Protein AF-A0A023UHW8-F1 (afdb_monomer_lite)

Radius of gyration: 14.94 Å; chains: 1; bounding box: 32×22×39 Å

InterPro domains:
  IPR006103 Glycoside hydrolase family 2, catalytic domain [PF02836] (1-75)
  IPR017853 Glycoside hydrolase superfamily [SSF51445] (1-75)
  IPR050347 Bacterial Beta-galactosidase [PTHR46323] (1-75)

Organism: NCBI:txid227322

Foldseek 3Di:
DEPPADADDPVVLVVCLVVVAAYAHHFPDDQPVQCPVDPNPRGPPPPPPVCVVVVVVRVCVRCVVRVVRPSYPHD

Sequence (75 aa):
VRTCHYPNQTLWYELCDEYGIYLIDEVNLETHGTCHVGAGEQTLPGDHKQWLPPVLDRAASMLERDKNHPSIIIW

Structure (mmCIF, N/CA/C/O backbone):
data_AF-A0A023UHW8-F1
#
_entry.id   AF-A0A023UHW8-F1
#
loop_
_atom_site.group_PDB
_atom_site.id
_atom_site.type_symbol
_atom_site.label_atom_id
_atom_site.label_alt_id
_atom_site.label_comp_id
_atom_site.label_asym_id
_atom_site.label_entity_id
_atom_site.label_seq_id
_atom_site.pdbx_PDB_ins_code
_atom_site.Cartn_x
_atom_site.Cartn_y
_atom_site.Cartn_z
_atom_site.occupancy
_atom_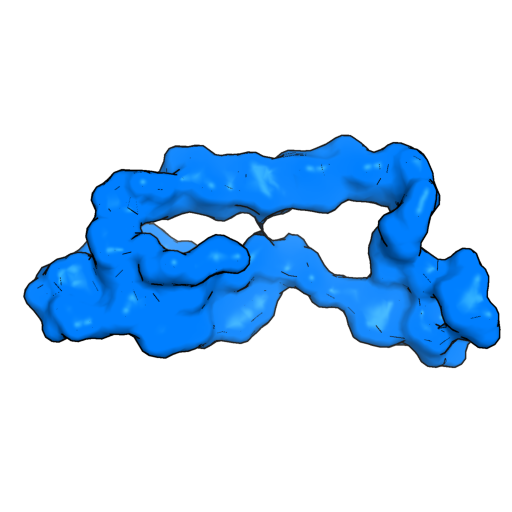site.B_iso_or_equiv
_atom_site.auth_seq_id
_atom_site.auth_comp_id
_atom_site.auth_asym_id
_atom_site.auth_atom_id
_atom_site.pdbx_PDB_model_num
ATOM 1 N N . VAL A 1 1 ? -12.182 -7.521 4.131 1.00 97.50 1 VAL A N 1
ATOM 2 C CA . VAL A 1 1 ? -12.402 -6.983 2.769 1.00 97.50 1 VAL A CA 1
ATOM 3 C C . VAL A 1 1 ? -11.049 -6.775 2.105 1.00 97.50 1 VAL A C 1
ATOM 5 O O . VAL A 1 1 ? -10.071 -6.611 2.818 1.00 97.50 1 VAL A O 1
ATOM 8 N N . ARG A 1 2 ? -10.974 -6.833 0.774 1.00 98.69 2 ARG A N 1
ATOM 9 C CA . ARG A 1 2 ? -9.778 -6.508 -0.013 1.00 98.69 2 ARG A CA 1
ATOM 10 C C . ARG A 1 2 ? -10.148 -5.404 -0.996 1.00 98.69 2 ARG A C 1
ATOM 12 O O . ARG A 1 2 ? -11.153 -5.562 -1.688 1.00 98.69 2 ARG A O 1
ATOM 19 N N . THR A 1 3 ? -9.383 -4.321 -1.052 1.00 98.44 3 THR A N 1
ATOM 20 C CA . THR A 1 3 ? -9.612 -3.207 -1.989 1.00 98.44 3 THR A CA 1
ATOM 21 C C . THR A 1 3 ? -9.099 -3.563 -3.391 1.00 98.44 3 THR A C 1
ATOM 23 O O . THR A 1 3 ? -8.159 -2.987 -3.916 1.00 98.44 3 THR A O 1
ATOM 26 N N . CYS A 1 4 ? -9.707 -4.573 -4.023 1.00 95.69 4 CYS A N 1
ATOM 27 C CA . CYS A 1 4 ? -9.318 -5.011 -5.365 1.00 95.69 4 CYS A CA 1
ATOM 28 C C . CYS A 1 4 ? -9.620 -3.923 -6.421 1.00 95.69 4 CYS A C 1
ATOM 30 O O . CYS A 1 4 ? -10.777 -3.530 -6.571 1.00 95.69 4 CYS A O 1
ATOM 32 N N . HIS A 1 5 ? -8.661 -3.418 -7.199 1.00 97.19 5 HIS A N 1
ATOM 33 C CA . HIS A 1 5 ? -7.196 -3.608 -7.153 1.00 97.19 5 HIS A CA 1
ATOM 34 C C . HIS A 1 5 ? -6.495 -2.249 -6.984 1.00 97.19 5 HIS A C 1
ATOM 36 O O . HIS A 1 5 ? -5.580 -1.895 -7.727 1.00 97.19 5 HIS A O 1
ATOM 42 N N . TYR A 1 6 ? -7.039 -1.427 -6.083 1.00 98.50 6 TYR A N 1
ATOM 43 C CA . TYR A 1 6 ? -6.602 -0.064 -5.808 1.00 98.50 6 TYR A CA 1
ATOM 44 C C . TYR A 1 6 ? -7.230 0.473 -4.511 1.00 98.50 6 TYR A C 1
ATOM 46 O O . TYR A 1 6 ? -8.315 0.030 -4.125 1.00 98.50 6 TYR A O 1
ATOM 54 N N . PRO A 1 7 ? -6.634 1.508 -3.891 1.00 98.56 7 PRO A N 1
ATOM 55 C CA . PRO A 1 7 ? -7.165 2.082 -2.665 1.00 98.56 7 PRO A CA 1
ATOM 56 C C . PRO A 1 7 ? -8.521 2.768 -2.888 1.00 98.56 7 PRO A C 1
ATOM 58 O O . PRO A 1 7 ? -8.751 3.415 -3.915 1.00 98.56 7 PRO A O 1
ATOM 61 N N . ASN A 1 8 ? -9.407 2.686 -1.896 1.00 98.50 8 ASN A N 1
ATOM 62 C CA . ASN A 1 8 ? -10.734 3.308 -1.937 1.00 98.50 8 ASN A CA 1
ATOM 63 C C . ASN A 1 8 ? -10.717 4.752 -1.384 1.00 98.50 8 ASN A C 1
ATOM 65 O O . ASN A 1 8 ? -9.666 5.312 -1.056 1.00 98.50 8 ASN A O 1
ATOM 69 N N . GLN A 1 9 ? -11.896 5.383 -1.311 1.00 98.25 9 GLN A N 1
ATOM 70 C CA . GLN A 1 9 ? -12.095 6.665 -0.618 1.00 98.25 9 GLN A CA 1
ATOM 71 C C . GLN A 1 9 ? -11.789 6.517 0.884 1.00 98.25 9 GLN A C 1
ATOM 73 O O . GLN A 1 9 ? -12.191 5.518 1.470 1.00 98.25 9 GLN A O 1
ATOM 78 N N . THR A 1 10 ? -11.163 7.516 1.520 1.00 98.31 10 THR A N 1
ATOM 79 C CA . THR A 1 10 ? -10.748 7.471 2.943 1.00 98.31 10 THR A CA 1
ATOM 80 C C . THR A 1 10 ? -11.882 7.097 3.906 1.00 98.31 10 THR A C 1
ATOM 82 O O . THR A 1 10 ? -11.665 6.311 4.822 1.00 98.31 10 THR A O 1
ATOM 85 N N . LEU A 1 11 ? -13.117 7.535 3.629 1.00 98.62 11 LEU A N 1
ATOM 86 C CA . LEU A 1 11 ? -14.300 7.163 4.417 1.00 98.62 11 LEU A CA 1
ATOM 87 C C . LEU A 1 11 ? -14.487 5.637 4.535 1.00 98.62 11 LEU A C 1
ATOM 89 O O . LEU A 1 11 ? -14.966 5.146 5.549 1.00 98.62 11 LEU A O 1
ATOM 93 N N . TRP A 1 12 ? -14.096 4.861 3.522 1.00 98.69 12 TRP A N 1
ATOM 94 C CA . TRP A 1 12 ? -14.190 3.400 3.572 1.00 98.69 12 TRP A CA 1
ATOM 95 C C . TRP A 1 12 ? -13.348 2.797 4.706 1.00 98.69 12 TRP A C 1
ATOM 97 O O . TRP A 1 12 ? -13.785 1.855 5.365 1.00 98.69 12 TRP A O 1
ATOM 107 N N . TYR A 1 13 ? -12.163 3.355 4.941 1.00 98.75 13 TYR A N 1
ATOM 108 C CA . TYR A 1 13 ? -11.221 2.890 5.954 1.00 98.75 13 TYR A CA 1
ATOM 109 C C . TYR A 1 13 ? -11.690 3.278 7.356 1.00 98.75 13 TYR A C 1
ATOM 111 O O . TYR A 1 13 ? -11.700 2.436 8.248 1.00 98.75 13 TYR A O 1
ATOM 119 N N . GLU A 1 14 ? -12.199 4.504 7.514 1.00 98.81 14 GLU A N 1
ATOM 120 C CA . GLU A 1 14 ? -12.832 4.973 8.755 1.00 98.81 14 GLU A CA 1
ATOM 121 C C . GLU A 1 14 ? -14.003 4.069 9.167 1.00 98.81 14 GLU A C 1
ATOM 123 O O . GLU A 1 14 ? -14.112 3.666 10.324 1.00 98.81 14 GLU A O 1
ATOM 128 N N . LEU A 1 15 ? -14.847 3.673 8.208 1.00 98.88 15 LEU A N 1
ATOM 129 C CA . LEU A 1 15 ? -15.960 2.758 8.470 1.00 98.88 15 LEU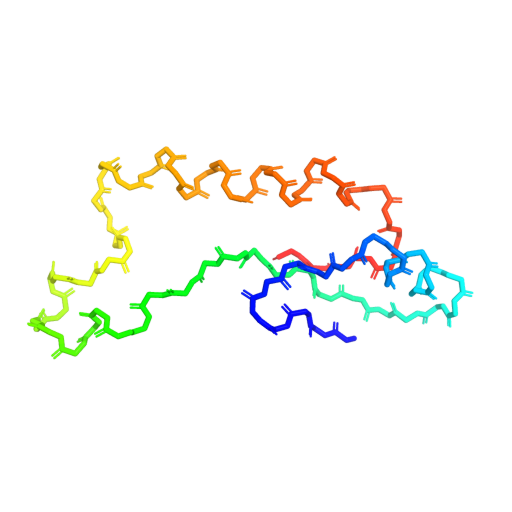 A CA 1
ATOM 130 C C . LEU A 1 15 ? -15.472 1.338 8.803 1.00 98.88 15 LEU A C 1
ATOM 132 O O . LEU A 1 15 ? -16.071 0.664 9.640 1.00 98.88 15 LEU A O 1
ATOM 136 N N . CYS A 1 16 ? -14.393 0.860 8.174 1.00 98.81 16 CYS A N 1
ATOM 137 C CA . CYS A 1 16 ? -13.809 -0.439 8.521 1.00 98.81 16 CYS A CA 1
ATOM 138 C C . CYS A 1 16 ? -13.242 -0.443 9.947 1.00 98.81 16 CYS A C 1
ATOM 140 O O . CYS A 1 16 ? -13.397 -1.446 10.649 1.00 98.81 16 CYS A O 1
ATOM 142 N N . ASP A 1 17 ? -12.642 0.666 10.384 1.00 98.81 17 ASP A N 1
ATOM 143 C CA . ASP A 1 17 ? -12.195 0.848 11.765 1.00 98.81 17 ASP A CA 1
ATOM 144 C C . ASP A 1 17 ? -13.380 0.851 12.741 1.00 98.81 17 ASP A C 1
ATOM 146 O O . ASP A 1 17 ? -13.345 0.142 13.747 1.00 98.81 17 ASP A O 1
ATOM 150 N N . GLU A 1 18 ? -14.446 1.602 12.435 1.00 98.75 18 GLU A N 1
ATOM 151 C CA . GLU A 1 18 ? -15.632 1.731 13.293 1.00 98.75 18 GLU A CA 1
ATOM 152 C C . GLU A 1 18 ? -16.375 0.399 13.465 1.00 98.75 18 GLU A C 1
ATOM 154 O O . GLU A 1 18 ? -16.751 0.024 14.578 1.00 98.75 18 GLU A O 1
ATOM 159 N N . TYR A 1 19 ? -16.570 -0.340 12.371 1.00 98.69 19 TYR A N 1
ATOM 160 C CA . TYR A 1 19 ? -17.352 -1.578 12.376 1.00 98.69 19 TYR A CA 1
ATOM 161 C C . TYR A 1 19 ? -16.523 -2.845 12.613 1.00 98.69 19 TYR A C 1
ATOM 163 O O . TYR A 1 19 ? -17.089 -3.940 12.657 1.00 98.69 19 TYR A O 1
ATOM 171 N N . GLY A 1 20 ? -15.203 -2.729 12.779 1.00 98.69 20 GLY A N 1
ATOM 172 C CA . GLY A 1 20 ? -14.328 -3.866 13.068 1.00 98.69 20 GLY A CA 1
ATOM 173 C C . GLY A 1 20 ? -14.198 -4.844 11.898 1.00 98.69 20 GLY A C 1
ATOM 174 O O . GLY A 1 20 ? -14.347 -6.055 12.070 1.00 98.69 20 GLY A O 1
ATOM 175 N N . ILE A 1 21 ? -13.927 -4.332 10.696 1.00 98.81 21 ILE A N 1
ATOM 176 C CA . ILE A 1 21 ? -13.761 -5.133 9.478 1.00 98.81 21 ILE A CA 1
ATOM 177 C C . ILE A 1 21 ? -12.281 -5.194 9.112 1.00 98.81 21 ILE A C 1
ATOM 179 O O . ILE A 1 21 ? -11.695 -4.184 8.744 1.00 98.81 21 ILE A O 1
ATOM 183 N N . TYR A 1 22 ? -11.682 -6.387 9.119 1.00 98.75 22 TYR A N 1
ATOM 184 C CA . TYR A 1 22 ? -10.308 -6.550 8.636 1.00 98.75 22 TYR A CA 1
ATOM 185 C C . TYR A 1 22 ? -10.184 -6.201 7.153 1.00 98.75 22 TYR A C 1
ATOM 187 O O . TYR A 1 22 ? -10.979 -6.676 6.333 1.00 98.75 22 TYR A O 1
ATOM 195 N N . LEU A 1 23 ? -9.165 -5.420 6.807 1.00 98.69 23 LEU A N 1
ATOM 196 C CA . LEU A 1 23 ? -8.938 -4.867 5.480 1.00 98.69 23 LEU A CA 1
ATOM 197 C C . LEU A 1 23 ? -7.555 -5.266 4.940 1.00 98.69 23 LEU A C 1
ATOM 199 O O . LEU A 1 23 ? -6.555 -5.234 5.657 1.00 98.69 23 LEU A O 1
ATOM 203 N N . ILE A 1 24 ? -7.527 -5.664 3.668 1.00 98.88 24 ILE A N 1
ATOM 204 C CA . ILE A 1 24 ? -6.323 -5.754 2.836 1.00 98.88 24 ILE A CA 1
ATOM 205 C C . ILE A 1 24 ? -6.360 -4.533 1.926 1.00 98.88 24 ILE A C 1
ATOM 207 O O . ILE A 1 24 ? -7.294 -4.431 1.119 1.00 98.88 24 ILE A O 1
ATOM 211 N N . ASP A 1 25 ? -5.403 -3.624 2.093 1.00 98.81 25 ASP A N 1
ATOM 212 C CA . ASP A 1 25 ? -5.339 -2.401 1.301 1.00 98.81 25 ASP A CA 1
ATOM 213 C C . ASP A 1 25 ? -4.343 -2.532 0.152 1.00 98.81 25 ASP A C 1
ATOM 215 O 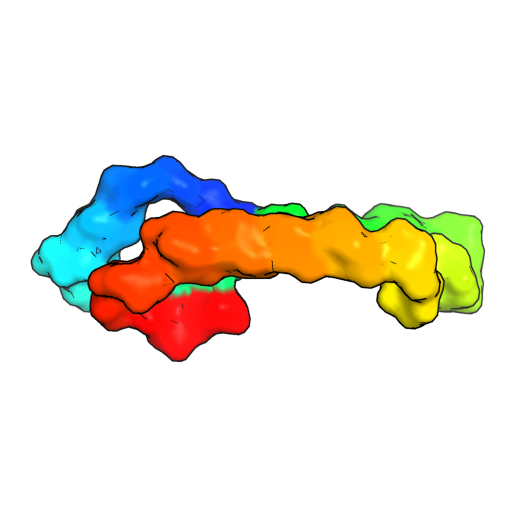O . ASP A 1 25 ? -3.145 -2.641 0.375 1.00 98.81 25 ASP A O 1
ATOM 219 N N . GLU A 1 26 ? -4.848 -2.566 -1.076 1.00 98.88 26 GLU A N 1
ATOM 220 C CA . GLU A 1 26 ? -4.072 -2.920 -2.253 1.00 98.88 26 GLU A CA 1
ATOM 221 C C . GLU A 1 26 ? -3.655 -1.703 -3.074 1.00 98.88 26 GLU A C 1
ATOM 223 O O . GLU A 1 26 ? -4.476 -0.881 -3.493 1.00 98.88 26 GLU A O 1
ATOM 228 N N . VAL A 1 27 ? -2.358 -1.627 -3.371 1.00 98.56 27 VAL A N 1
ATOM 229 C CA . VAL A 1 27 ? -1.791 -0.566 -4.204 1.00 98.56 27 VAL A CA 1
ATOM 230 C C . VAL A 1 27 ? -2.401 -0.590 -5.607 1.00 98.56 27 VAL A C 1
ATOM 232 O O . VAL A 1 27 ? -2.584 -1.644 -6.207 1.00 98.56 27 VAL A O 1
ATOM 235 N N . ASN A 1 28 ? -2.656 0.593 -6.173 1.00 98.25 28 ASN A N 1
ATOM 236 C CA . ASN A 1 28 ? -3.141 0.740 -7.547 1.00 98.25 28 ASN A CA 1
ATOM 237 C C . ASN A 1 28 ? -2.040 0.389 -8.563 1.00 98.25 28 ASN A C 1
ATOM 239 O O . ASN A 1 28 ? -1.381 1.285 -9.110 1.00 98.25 28 ASN A O 1
ATOM 243 N N . LEU A 1 29 ? -1.811 -0.903 -8.787 1.00 96.56 29 LEU A N 1
ATOM 244 C CA . LEU A 1 29 ? -0.799 -1.421 -9.698 1.00 96.56 29 LEU A CA 1
ATOM 245 C C . LEU A 1 29 ? -1.241 -2.762 -10.293 1.00 96.56 29 LEU A C 1
ATOM 247 O O . LEU A 1 29 ? -1.100 -3.809 -9.671 1.00 96.56 29 LEU A O 1
ATOM 251 N N . GLU A 1 30 ? -1.685 -2.737 -11.547 1.00 95.62 30 GLU A N 1
ATOM 252 C CA . GLU A 1 30 ? -1.952 -3.947 -12.318 1.00 95.62 30 GLU A CA 1
ATOM 253 C C . GLU A 1 30 ? -1.445 -3.780 -13.753 1.00 95.62 30 GLU A C 1
ATOM 255 O O . GLU A 1 30 ? -1.730 -2.794 -14.432 1.00 95.62 30 GLU A O 1
ATOM 260 N N . THR A 1 31 ? -0.672 -4.753 -14.227 1.00 93.00 31 THR A N 1
ATOM 261 C CA . THR A 1 31 ? -0.055 -4.745 -15.564 1.00 93.00 31 THR A CA 1
ATOM 262 C C . THR A 1 31 ? -0.262 -6.065 -16.297 1.00 93.00 31 THR A C 1
ATOM 264 O O . THR A 1 31 ? 0.469 -6.380 -17.239 1.00 93.00 31 THR A O 1
ATOM 267 N N . HIS A 1 32 ? -1.290 -6.821 -15.894 1.00 90.50 32 HIS A N 1
ATOM 268 C CA . HIS A 1 32 ? -1.606 -8.154 -16.406 1.00 90.50 32 HIS A CA 1
ATOM 269 C C . HIS A 1 32 ? -1.556 -8.201 -17.938 1.00 90.50 32 HIS A C 1
ATOM 271 O O . HIS A 1 32 ? -0.866 -9.040 -18.499 1.00 90.50 32 HIS A O 1
ATOM 277 N N . GLY A 1 33 ? -2.163 -7.231 -18.631 1.00 87.62 33 GLY A N 1
ATOM 278 C CA . GLY A 1 33 ? -2.188 -7.205 -20.098 1.00 87.62 33 GLY A CA 1
ATOM 279 C C . GLY A 1 33 ? -0.813 -7.282 -20.779 1.00 87.62 33 GLY A C 1
ATOM 280 O O . GLY A 1 33 ? -0.721 -7.780 -21.897 1.00 87.62 33 GLY A O 1
ATOM 281 N N . THR A 1 34 ? 0.264 -6.849 -20.117 1.00 87.19 34 THR A N 1
ATOM 282 C CA . THR A 1 34 ? 1.622 -6.862 -20.688 1.00 87.19 34 THR A CA 1
ATOM 283 C C . THR A 1 34 ? 2.244 -8.256 -20.760 1.00 87.19 34 THR A C 1
ATOM 285 O O . THR A 1 34 ? 3.078 -8.499 -21.632 1.00 87.19 34 THR A O 1
ATOM 288 N N . CYS A 1 35 ? 1.790 -9.209 -19.940 1.00 75.06 35 CYS A N 1
ATOM 289 C CA . CYS A 1 35 ? 2.319 -10.575 -19.962 1.00 75.06 35 CYS A CA 1
ATOM 290 C C . CYS A 1 35 ? 1.946 -11.337 -21.249 1.00 75.06 35 CYS A C 1
ATOM 292 O O . CYS A 1 35 ? 2.590 -12.326 -21.600 1.00 75.06 35 CYS A O 1
ATOM 294 N N . HIS A 1 36 ? 0.939 -10.857 -21.987 1.00 73.25 36 HIS A N 1
ATOM 295 C CA . HIS A 1 36 ? 0.467 -11.461 -23.233 1.00 73.25 36 HIS A CA 1
ATOM 296 C C . HIS A 1 36 ? 1.149 -10.902 -24.493 1.00 73.25 36 HIS A C 1
ATOM 298 O O . HIS A 1 36 ? 0.954 -11.450 -25.576 1.00 73.25 36 HIS A O 1
ATOM 304 N N . VAL A 1 37 ? 1.937 -9.824 -24.380 1.00 69.00 37 VAL A N 1
ATOM 305 C CA . VAL A 1 37 ? 2.440 -9.062 -25.545 1.00 69.00 37 VAL A CA 1
ATOM 306 C C . VAL A 1 37 ? 3.855 -9.482 -25.976 1.00 69.00 37 VAL A C 1
ATOM 308 O O . VAL A 1 37 ? 4.306 -9.123 -27.059 1.00 69.00 37 VAL A O 1
ATOM 311 N N . GLY A 1 38 ? 4.552 -10.321 -25.208 1.00 58.66 38 GLY A N 1
ATOM 312 C CA . GLY A 1 38 ? 5.856 -10.840 -25.621 1.00 58.66 38 GLY A CA 1
ATOM 313 C C . GLY A 1 38 ? 6.501 -11.720 -24.564 1.00 58.66 38 GLY A C 1
ATOM 314 O O . GLY A 1 38 ? 7.103 -11.195 -23.636 1.00 58.66 38 GLY A O 1
ATOM 315 N N . ALA A 1 39 ? 6.339 -13.040 -24.717 1.00 59.94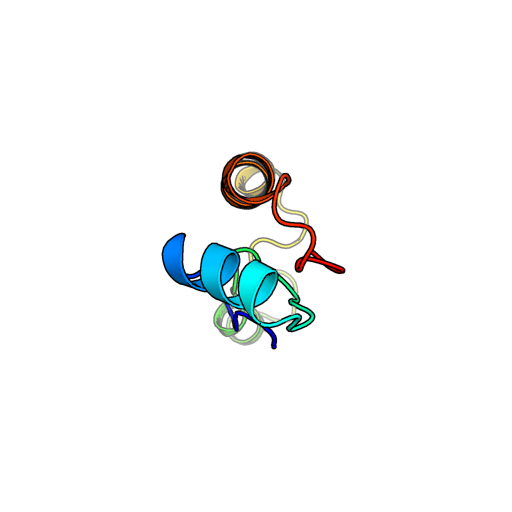 39 ALA A N 1
ATOM 316 C CA . ALA A 1 39 ? 7.093 -14.132 -24.081 1.00 59.94 39 ALA A CA 1
ATOM 317 C C . ALA A 1 39 ? 7.805 -13.809 -22.741 1.00 59.94 39 ALA A C 1
ATOM 319 O O . ALA A 1 39 ? 8.999 -14.055 -22.599 1.00 59.94 39 ALA A O 1
ATOM 320 N N . GLY A 1 40 ? 7.088 -13.261 -21.755 1.00 62.31 40 GLY A N 1
ATOM 321 C CA . GLY A 1 40 ? 7.605 -12.954 -20.415 1.00 62.31 40 GLY A CA 1
ATOM 322 C C . GLY A 1 40 ? 8.542 -11.740 -20.319 1.00 62.31 40 GLY A C 1
ATOM 323 O O . GLY A 1 40 ? 8.365 -10.931 -19.411 1.00 62.31 40 GLY A O 1
ATOM 324 N N . GLU A 1 41 ? 9.482 -11.563 -21.252 1.00 67.19 41 GLU A N 1
ATOM 325 C CA . GLU A 1 41 ? 10.521 -10.513 -21.205 1.00 67.19 41 GLU A CA 1
ATOM 326 C C . GLU A 1 41 ? 9.987 -9.081 -21.363 1.00 67.19 41 GLU A C 1
ATOM 328 O O . GLU A 1 41 ? 10.659 -8.134 -20.966 1.00 67.19 41 GLU A O 1
ATOM 333 N N . GLN A 1 42 ? 8.788 -8.913 -21.929 1.00 75.69 42 GLN A N 1
ATOM 334 C CA . GLN A 1 42 ? 8.150 -7.602 -22.127 1.00 75.69 42 GLN A CA 1
ATOM 335 C C . GLN A 1 42 ? 7.086 -7.288 -21.063 1.00 75.69 42 GLN A C 1
ATOM 337 O O . GLN A 1 42 ? 6.313 -6.338 -21.209 1.00 75.69 42 GLN A O 1
ATOM 342 N N . THR A 1 43 ? 7.014 -8.096 -19.999 1.00 86.50 43 THR A N 1
ATOM 343 C CA . THR A 1 43 ? 6.071 -7.867 -18.901 1.00 86.50 43 THR A CA 1
ATOM 344 C C . THR A 1 43 ? 6.492 -6.624 -18.129 1.00 86.50 43 THR A C 1
ATOM 346 O O . THR A 1 43 ? 7.586 -6.559 -17.571 1.00 86.50 43 THR A O 1
ATOM 349 N N . LEU A 1 44 ? 5.608 -5.635 -18.061 1.00 89.62 44 LEU A N 1
ATOM 350 C CA . LEU A 1 44 ? 5.822 -4.436 -17.261 1.00 89.62 44 LEU A CA 1
ATOM 351 C C . LEU A 1 44 ? 5.204 -4.632 -15.868 1.00 89.62 44 LEU A C 1
ATOM 353 O O . LEU A 1 44 ? 4.266 -5.412 -15.737 1.00 89.62 44 LEU A O 1
ATOM 357 N N . PRO A 1 45 ? 5.683 -3.945 -14.818 1.00 92.25 45 PRO A N 1
ATOM 358 C CA . PRO A 1 45 ? 6.954 -3.225 -14.785 1.00 92.25 45 PRO A CA 1
ATOM 359 C C . PRO A 1 45 ? 8.177 -4.162 -14.792 1.00 92.25 45 PRO A C 1
ATOM 361 O O . PRO A 1 45 ? 9.272 -3.690 -15.097 1.00 92.25 45 PRO A O 1
ATOM 364 N N . GLY A 1 46 ? 7.997 -5.458 -14.496 1.00 87.62 46 GLY A N 1
ATOM 365 C CA . GLY A 1 46 ? 9.083 -6.439 -14.409 1.00 87.62 46 GLY A CA 1
ATOM 366 C C . GLY A 1 46 ? 10.218 -5.963 -13.493 1.00 87.62 46 GLY A C 1
ATOM 367 O O . GLY A 1 46 ? 9.985 -5.222 -12.540 1.00 87.62 46 GLY A O 1
ATOM 368 N N . ASP A 1 47 ? 11.455 -6.311 -13.847 1.00 89.25 47 ASP A N 1
ATOM 369 C CA . ASP A 1 47 ? 12.671 -5.811 -13.183 1.00 89.25 47 ASP A CA 1
ATOM 370 C C . ASP A 1 47 ? 13.255 -4.558 -13.874 1.00 89.25 47 ASP A C 1
ATOM 372 O O . ASP A 1 47 ? 14.413 -4.172 -13.664 1.00 89.25 47 ASP A O 1
ATOM 376 N N . HIS A 1 48 ? 12.484 -3.892 -14.741 1.00 91.38 48 HIS A N 1
ATOM 377 C CA . HIS A 1 48 ? 12.982 -2.744 -15.493 1.00 91.38 48 HIS A CA 1
ATOM 378 C C . HIS A 1 48 ? 13.103 -1.509 -14.587 1.00 91.38 48 HIS A C 1
ATOM 380 O O . HIS A 1 48 ? 12.114 -0.880 -14.205 1.00 91.38 48 HIS A O 1
ATOM 386 N N . LYS A 1 49 ? 14.346 -1.094 -14.314 1.00 95.06 49 LYS A N 1
ATOM 387 C CA . LYS A 1 49 ? 14.681 0.020 -13.402 1.00 95.06 49 LYS A CA 1
ATOM 388 C C . LYS A 1 49 ? 13.950 1.336 -13.689 1.00 95.06 49 LYS A C 1
ATOM 390 O O . LYS A 1 49 ? 13.715 2.105 -12.766 1.00 95.06 49 LYS A O 1
ATOM 395 N N . GLN A 1 50 ? 13.581 1.595 -14.942 1.00 96.00 50 GLN A N 1
ATOM 396 C CA . GLN A 1 50 ? 12.825 2.791 -15.331 1.00 96.00 50 GLN A CA 1
ATOM 397 C C . GLN A 1 50 ? 11.433 2.884 -14.679 1.00 96.00 50 GLN A C 1
ATOM 399 O O . GLN A 1 50 ? 10.928 3.987 -14.497 1.00 96.00 50 GLN A O 1
ATOM 404 N N . TRP A 1 51 ? 10.829 1.751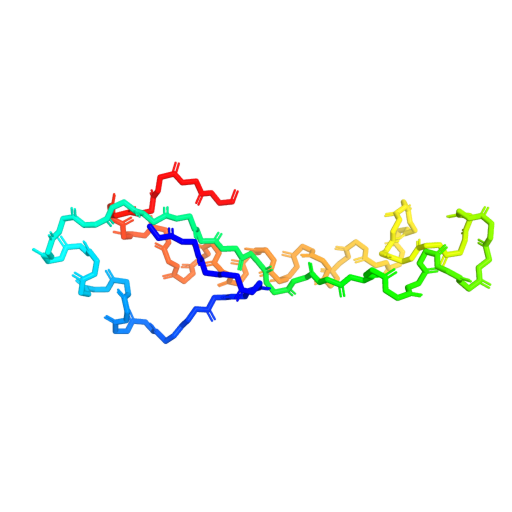 -14.300 1.00 96.06 51 TRP A N 1
ATOM 405 C CA . TRP A 1 51 ? 9.518 1.700 -13.645 1.00 96.06 51 TRP A CA 1
ATOM 406 C C . TRP A 1 51 ? 9.601 1.686 -12.120 1.00 96.06 51 TRP A C 1
ATOM 408 O O . TRP A 1 51 ? 8.580 1.870 -11.462 1.00 96.06 51 TRP A O 1
ATOM 418 N N . LEU A 1 52 ? 10.795 1.522 -11.542 1.00 96.94 52 LEU A N 1
ATOM 419 C CA . LEU A 1 52 ? 10.957 1.495 -10.091 1.00 96.94 52 LEU A CA 1
ATOM 420 C C . LEU A 1 52 ? 10.456 2.793 -9.425 1.00 96.94 52 LEU A C 1
ATOM 422 O O . LEU A 1 52 ? 9.663 2.678 -8.491 1.00 96.94 52 LEU A O 1
ATOM 426 N N . PRO A 1 53 ? 10.814 4.011 -9.893 1.00 98.31 53 PRO A N 1
ATOM 427 C CA . PRO A 1 53 ? 10.308 5.238 -9.276 1.00 98.31 53 PRO A CA 1
ATOM 428 C C . PRO A 1 53 ? 8.770 5.351 -9.246 1.00 98.31 53 PRO A C 1
ATOM 430 O O . PRO A 1 53 ? 8.236 5.553 -8.158 1.00 98.31 53 PRO A O 1
ATOM 433 N N . PRO A 1 54 ? 8.022 5.177 -10.359 1.00 97.56 54 PRO A N 1
ATOM 434 C CA . PRO A 1 54 ? 6.560 5.282 -10.317 1.00 97.56 54 PRO A CA 1
ATOM 435 C C . PRO A 1 54 ? 5.866 4.129 -9.570 1.00 97.56 54 PRO A C 1
ATOM 437 O O . PRO A 1 54 ? 4.773 4.329 -9.047 1.00 97.56 54 PRO A O 1
ATOM 440 N N . VAL A 1 55 ? 6.462 2.931 -9.503 1.00 98.06 55 VAL A N 1
ATOM 441 C CA . VAL A 1 55 ? 5.928 1.825 -8.682 1.00 98.06 55 VAL A CA 1
ATOM 442 C C . VAL A 1 55 ? 6.046 2.155 -7.194 1.00 98.06 55 VAL A C 1
ATOM 444 O O . VAL A 1 55 ? 5.072 2.009 -6.455 1.00 98.06 55 VAL A O 1
ATOM 447 N N . LEU A 1 56 ? 7.212 2.647 -6.762 1.00 98.25 56 LEU A N 1
ATOM 448 C CA . LEU A 1 56 ? 7.431 3.051 -5.372 1.00 98.25 56 LEU A CA 1
ATOM 449 C C . LEU A 1 56 ? 6.545 4.232 -4.972 1.00 98.25 56 LEU A C 1
ATOM 451 O O . LEU A 1 56 ? 6.019 4.233 -3.865 1.00 98.25 56 LEU A O 1
ATOM 455 N N . ASP A 1 57 ? 6.338 5.198 -5.867 1.00 98.69 57 ASP A N 1
ATOM 456 C CA . ASP A 1 57 ? 5.467 6.352 -5.620 1.00 98.69 57 ASP A CA 1
ATOM 457 C C . ASP A 1 57 ? 4.012 5.937 -5.334 1.00 98.69 57 ASP A C 1
ATOM 459 O O . ASP A 1 57 ? 3.396 6.417 -4.381 1.00 98.69 57 ASP A O 1
ATOM 463 N N . ARG A 1 58 ? 3.483 4.965 -6.091 1.00 98.56 58 ARG A N 1
ATOM 464 C CA . ARG A 1 58 ? 2.137 4.408 -5.871 1.00 98.56 58 ARG A CA 1
ATOM 465 C C . ARG A 1 58 ? 2.018 3.703 -4.522 1.00 98.56 58 ARG A C 1
ATOM 467 O O . ARG A 1 58 ? 1.038 3.921 -3.813 1.00 98.56 58 ARG A O 1
ATOM 474 N N . ALA A 1 59 ? 3.010 2.884 -4.169 1.00 98.50 59 ALA A N 1
ATOM 475 C CA . ALA A 1 59 ? 3.031 2.174 -2.892 1.00 98.50 59 ALA A CA 1
ATOM 476 C C . ALA A 1 59 ? 3.159 3.143 -1.706 1.00 98.50 59 ALA A C 1
ATOM 478 O O . ALA A 1 59 ? 2.402 3.042 -0.742 1.00 98.50 59 ALA A O 1
ATOM 479 N N . ALA A 1 60 ? 4.066 4.121 -1.802 1.00 98.75 60 ALA A N 1
ATOM 480 C CA . ALA A 1 60 ? 4.259 5.144 -0.780 1.00 98.75 60 ALA A CA 1
ATOM 481 C C . ALA A 1 60 ? 3.005 6.007 -0.596 1.00 98.75 60 ALA A C 1
ATOM 483 O O . ALA A 1 60 ? 2.615 6.264 0.536 1.00 98.75 60 ALA A O 1
ATOM 484 N N . SER A 1 61 ? 2.336 6.403 -1.683 1.00 98.44 61 SER A N 1
ATOM 485 C CA . SER A 1 61 ? 1.118 7.220 -1.618 1.00 98.44 61 SER A CA 1
ATOM 486 C C . SER A 1 61 ? -0.027 6.531 -0.870 1.00 98.44 61 SER A C 1
ATOM 488 O O . SER A 1 61 ? -0.717 7.188 -0.095 1.00 98.44 61 SER A O 1
ATOM 490 N N . MET A 1 62 ? -0.227 5.223 -1.076 1.00 98.62 62 MET A N 1
ATOM 491 C CA . MET A 1 62 ? -1.213 4.434 -0.326 1.00 98.62 62 MET A CA 1
ATOM 492 C C . MET A 1 62 ? -0.805 4.308 1.146 1.00 98.62 62 MET A C 1
ATOM 494 O O . MET A 1 62 ? -1.551 4.707 2.037 1.00 98.62 62 MET A O 1
ATOM 498 N N . LEU A 1 63 ? 0.415 3.821 1.398 1.00 98.69 63 LEU A N 1
ATOM 499 C CA . LEU A 1 63 ? 0.895 3.572 2.755 1.00 98.69 63 LEU A CA 1
ATOM 500 C C . LEU A 1 63 ? 0.873 4.846 3.608 1.00 98.69 63 LEU A C 1
ATOM 502 O O . LEU A 1 63 ? 0.384 4.838 4.732 1.00 98.69 63 LEU A O 1
ATOM 506 N N . GLU A 1 64 ? 1.395 5.955 3.086 1.00 98.69 64 GLU A N 1
ATOM 507 C CA . GLU A 1 64 ? 1.481 7.209 3.833 1.00 98.69 64 GLU A CA 1
ATOM 508 C C . GLU A 1 64 ? 0.106 7.796 4.161 1.00 98.69 64 GLU A C 1
ATOM 510 O O . GLU A 1 64 ? -0.046 8.409 5.220 1.00 98.69 64 GLU A O 1
ATOM 515 N N . ARG A 1 65 ? -0.889 7.580 3.292 1.00 98.62 65 ARG A N 1
ATOM 516 C CA . ARG A 1 65 ? -2.270 8.013 3.513 1.00 98.62 65 ARG A CA 1
ATOM 517 C C . ARG A 1 65 ? -2.956 7.175 4.592 1.00 98.62 65 ARG A C 1
ATOM 519 O O . ARG A 1 65 ? -3.588 7.751 5.474 1.00 98.62 65 ARG A O 1
ATOM 526 N N . ASP A 1 66 ? -2.798 5.852 4.546 1.00 98.81 66 ASP A N 1
ATOM 527 C CA . ASP A 1 66 ? -3.703 4.938 5.250 1.00 98.81 66 ASP A CA 1
ATOM 528 C C . ASP A 1 66 ? -3.085 4.241 6.481 1.00 98.81 66 ASP A C 1
ATOM 530 O O . ASP A 1 66 ? -3.799 3.606 7.254 1.00 98.81 66 ASP A O 1
ATOM 534 N N . LYS A 1 67 ? -1.772 4.382 6.737 1.00 98.50 67 LYS A N 1
ATOM 535 C CA . LYS A 1 67 ? -1.026 3.677 7.814 1.00 98.50 67 LYS A CA 1
ATOM 536 C C . LYS A 1 67 ? -1.537 3.834 9.249 1.00 98.50 67 LYS A C 1
ATOM 538 O O . LYS A 1 67 ? -1.039 3.153 10.143 1.00 98.50 67 LYS A O 1
ATOM 543 N N . ASN A 1 68 ? -2.477 4.744 9.489 1.00 98.75 68 ASN A N 1
ATOM 544 C CA . ASN A 1 68 ? -3.063 4.970 10.809 1.00 98.75 68 ASN A CA 1
ATOM 545 C C . ASN A 1 68 ? -4.378 4.201 11.030 1.00 98.75 68 ASN A C 1
ATOM 547 O O . ASN A 1 68 ? -4.906 4.255 12.138 1.00 98.75 68 ASN A O 1
ATOM 551 N N . HIS A 1 69 ? -4.897 3.495 10.019 1.00 98.75 69 HIS A N 1
ATOM 552 C CA . HIS A 1 69 ? -6.131 2.715 10.120 1.00 98.75 69 HIS A CA 1
ATOM 553 C C . HIS A 1 69 ? -5.861 1.317 10.711 1.00 98.75 69 HIS A C 1
ATOM 555 O O . HIS A 1 69 ? -5.247 0.482 10.041 1.00 98.75 69 HIS A O 1
ATOM 561 N N . PRO A 1 70 ? -6.306 1.013 11.949 1.00 98.69 70 PRO A N 1
ATOM 562 C CA . PRO A 1 70 ? -6.092 -0.293 12.578 1.00 98.69 70 PRO A CA 1
ATOM 563 C C . PRO A 1 70 ? -6.809 -1.451 11.871 1.00 98.69 70 PRO A C 1
ATOM 565 O O . PRO A 1 70 ? -6.448 -2.608 12.090 1.00 98.69 70 PRO A O 1
ATOM 568 N N . SER A 1 71 ? -7.827 -1.175 11.050 1.00 98.81 71 SER A N 1
ATOM 569 C CA . SER A 1 71 ? -8.492 -2.199 10.239 1.00 98.81 71 SER A CA 1
ATOM 570 C C . SER A 1 71 ? -7.578 -2.820 9.180 1.00 98.81 71 SER A C 1
ATOM 572 O O . SER A 1 71 ? -7.818 -3.965 8.784 1.00 98.81 71 SER A O 1
ATOM 574 N N . ILE A 1 72 ? -6.527 -2.118 8.738 1.00 98.75 72 ILE A N 1
ATOM 575 C CA . ILE A 1 72 ? -5.589 -2.609 7.724 1.00 98.75 72 ILE A CA 1
ATOM 576 C C . ILE A 1 72 ? -4.610 -3.592 8.360 1.00 98.75 72 ILE A C 1
ATOM 578 O O . ILE A 1 72 ? -3.780 -3.232 9.194 1.00 98.75 72 ILE A O 1
ATOM 582 N N . ILE A 1 73 ? -4.694 -4.851 7.934 1.00 98.62 73 ILE A N 1
ATOM 583 C CA . ILE A 1 73 ? -3.857 -5.938 8.459 1.00 98.62 73 ILE A CA 1
ATOM 584 C C . ILE A 1 73 ? -2.824 -6.446 7.447 1.00 98.62 73 ILE A C 1
ATOM 586 O O . ILE A 1 73 ? -1.874 -7.124 7.836 1.00 98.62 73 ILE A O 1
ATOM 590 N N . ILE A 1 74 ? -3.011 -6.143 6.158 1.00 98.62 74 ILE A N 1
ATOM 591 C CA . ILE A 1 74 ? -2.117 -6.496 5.049 1.00 98.62 74 ILE A CA 1
ATOM 592 C C . ILE A 1 74 ? -2.125 -5.332 4.049 1.00 98.62 74 ILE A C 1
ATOM 594 O O . ILE A 1 74 ? -3.190 -4.775 3.772 1.00 98.62 74 ILE A O 1
ATOM 598 N N . TRP A 1 75 ? -0.946 -5.026 3.513 1.00 98.00 75 TRP A N 1
ATOM 599 C CA . TRP A 1 75 ? -0.719 -4.128 2.379 1.00 98.00 75 TRP A CA 1
ATOM 600 C C . TRP A 1 75 ? -0.368 -4.949 1.136 1.00 98.00 75 TRP A C 1
ATOM 602 O O . TRP A 1 75 ? 0.350 -5.963 1.315 1.00 98.00 75 TRP A O 1
#

pLDDT: mean 93.8, std 9.79, range [58.66, 9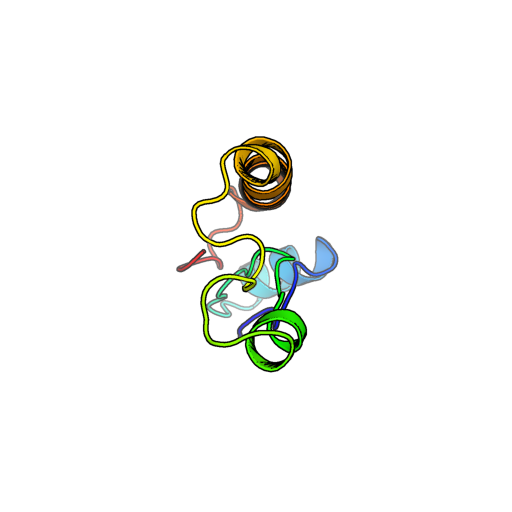8.88]

Secondary structure (DSSP, 8-state):
-B-TTS---HHHHHHHHHHT--EE---S---GGGGGTTTTTT-SSTT-GGGHHHHHHHHHHHHHHHTT-TTEEE-